Protein AF-A0A662LWL9-F1 (afdb_monomer_lite)

Radius of gyration: 13.2 Å; chains: 1; bounding box: 32×22×42 Å

Structure (mmCIF, N/CA/C/O backbone):
data_AF-A0A662LWL9-F1
#
_entry.id   AF-A0A662LWL9-F1
#
loop_
_atom_site.group_PDB
_atom_site.id
_atom_site.type_symbol
_atom_site.label_atom_id
_atom_site.label_alt_id
_atom_site.label_comp_id
_atom_site.label_asym_id
_atom_site.label_entity_id
_atom_site.label_seq_id
_atom_site.pdbx_PDB_ins_code
_atom_site.Cartn_x
_atom_site.Cartn_y
_atom_site.Cartn_z
_atom_site.occupancy
_atom_site.B_iso_or_equiv
_atom_site.auth_seq_id
_atom_site.auth_comp_id
_atom_site.auth_asym_id
_atom_site.auth_atom_id
_atom_site.pdbx_PDB_model_num
ATOM 1 N N . MET A 1 1 ? 5.178 -11.852 2.230 1.00 74.69 1 MET A N 1
ATOM 2 C CA . MET A 1 1 ? 5.142 -11.112 0.953 1.00 74.69 1 MET A CA 1
ATOM 3 C C . MET A 1 1 ? 5.218 -12.128 -0.168 1.00 74.69 1 MET A C 1
ATOM 5 O O . MET A 1 1 ? 6.038 -13.034 -0.078 1.00 74.69 1 MET A O 1
ATOM 9 N N . PHE A 1 2 ? 4.357 -12.007 -1.170 1.00 80.88 2 PHE A N 1
ATOM 10 C CA . PHE A 1 2 ? 4.299 -12.889 -2.331 1.00 80.88 2 PHE A CA 1
ATOM 11 C C . PHE A 1 2 ? 4.714 -12.103 -3.573 1.00 80.88 2 PHE A C 1
ATOM 13 O O . PHE A 1 2 ? 4.320 -10.949 -3.725 1.00 80.88 2 PHE A O 1
ATOM 20 N N . LYS A 1 3 ? 5.516 -12.714 -4.445 1.00 79.25 3 LYS A N 1
ATOM 21 C CA . LYS A 1 3 ? 5.867 -12.140 -5.748 1.00 79.25 3 LYS A CA 1
ATOM 22 C C . LYS A 1 3 ? 4.917 -12.700 -6.798 1.00 79.25 3 LYS A C 1
ATOM 24 O O . LYS A 1 3 ? 4.641 -13.897 -6.772 1.00 79.25 3 LYS A O 1
ATOM 29 N N . TYR A 1 4 ? 4.450 -11.863 -7.714 1.00 75.69 4 TYR A N 1
ATOM 30 C CA . TYR A 1 4 ? 3.741 -12.313 -8.906 1.00 75.69 4 TYR A CA 1
ATOM 31 C C . TYR A 1 4 ? 4.438 -11.784 -10.156 1.00 75.69 4 TYR A C 1
ATOM 33 O O . TYR A 1 4 ? 5.071 -10.726 -10.136 1.00 75.69 4 TYR A O 1
ATOM 41 N N . GLN A 1 5 ? 4.326 -12.543 -11.239 1.00 73.00 5 GLN A N 1
ATOM 42 C CA . GLN A 1 5 ? 4.920 -12.210 -12.522 1.00 73.00 5 GLN A CA 1
ATOM 43 C C . GLN A 1 5 ? 3.917 -12.544 -13.627 1.00 73.00 5 GLN A C 1
ATOM 45 O O . GLN A 1 5 ? 3.406 -13.660 -13.686 1.00 73.00 5 GLN 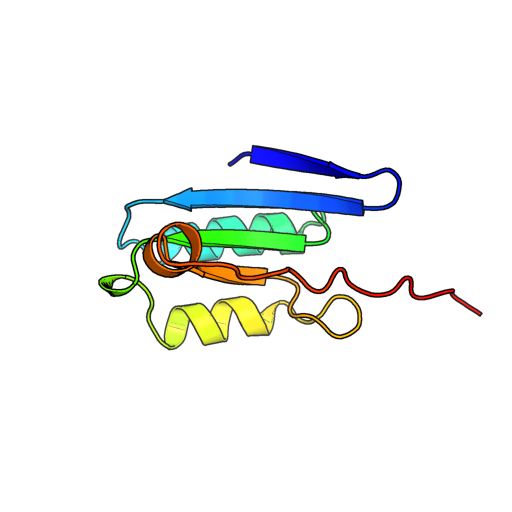A O 1
ATOM 50 N N . ASP A 1 6 ? 3.631 -11.567 -14.481 1.00 71.19 6 ASP A N 1
ATOM 51 C CA . ASP A 1 6 ? 2.996 -11.768 -15.787 1.00 71.19 6 ASP A CA 1
ATOM 52 C C . ASP A 1 6 ? 4.086 -11.603 -16.863 1.00 71.19 6 ASP A C 1
ATOM 54 O O . ASP A 1 6 ? 5.183 -11.125 -16.567 1.00 71.19 6 ASP A O 1
ATOM 58 N N . LYS A 1 7 ? 3.819 -11.975 -18.119 1.00 64.56 7 LYS A N 1
ATOM 59 C CA . LYS A 1 7 ? 4.805 -11.967 -19.219 1.00 64.56 7 LYS A CA 1
ATOM 60 C C . LYS A 1 7 ? 5.527 -10.626 -19.421 1.00 64.56 7 LYS A C 1
ATOM 62 O O . LYS A 1 7 ? 6.570 -10.612 -20.063 1.00 64.56 7 LYS A O 1
ATOM 67 N N . MET A 1 8 ? 4.976 -9.529 -18.897 1.00 67.81 8 MET A N 1
ATOM 68 C CA . MET A 1 8 ? 5.494 -8.172 -19.080 1.00 67.81 8 MET A CA 1
ATOM 69 C C . MET A 1 8 ? 5.826 -7.432 -17.785 1.00 67.81 8 MET A C 1
ATOM 71 O O . MET A 1 8 ? 6.503 -6.417 -17.871 1.00 67.81 8 MET A O 1
ATOM 75 N N . ARG A 1 9 ? 5.356 -7.885 -16.609 1.00 71.38 9 ARG A N 1
ATOM 76 C CA . ARG A 1 9 ? 5.537 -7.135 -15.354 1.00 71.38 9 ARG A CA 1
ATOM 77 C C . ARG A 1 9 ? 5.722 -8.014 -14.133 1.00 71.38 9 ARG A C 1
ATOM 79 O O . ARG A 1 9 ? 5.142 -9.100 -14.046 1.00 71.38 9 ARG A O 1
ATOM 86 N N . ASN A 1 10 ? 6.471 -7.506 -13.161 1.00 84.06 10 ASN A N 1
ATOM 87 C CA . ASN A 1 10 ? 6.590 -8.104 -11.836 1.00 84.06 10 ASN A CA 1
ATOM 88 C C . ASN A 1 10 ? 5.891 -7.238 -10.774 1.00 84.06 10 ASN A C 1
ATOM 90 O O . ASN A 1 10 ? 5.775 -6.017 -10.887 1.00 84.06 10 ASN A O 1
ATOM 94 N N . GLY A 1 11 ? 5.406 -7.869 -9.713 1.00 87.31 11 GLY A N 1
ATOM 95 C CA . GLY A 1 11 ? 4.843 -7.127 -8.599 1.00 87.31 11 GLY A CA 1
ATOM 96 C C . GLY A 1 11 ? 4.879 -7.885 -7.288 1.00 87.31 11 GLY A C 1
ATOM 97 O O . GLY A 1 11 ? 5.121 -9.095 -7.234 1.00 87.31 11 GLY A O 1
ATOM 98 N N . LEU A 1 12 ? 4.670 -7.139 -6.210 1.00 90.75 12 LEU A N 1
ATOM 99 C CA . LEU A 1 12 ? 4.689 -7.647 -4.846 1.00 90.75 12 LEU A CA 1
ATOM 100 C C . LEU A 1 12 ? 3.310 -7.489 -4.229 1.00 90.75 12 LEU A C 1
ATOM 102 O O . LEU A 1 12 ? 2.698 -6.428 -4.303 1.00 90.75 12 LEU A O 1
ATOM 106 N N . VAL A 1 13 ? 2.850 -8.542 -3.568 1.00 90.88 13 VAL A N 1
ATOM 107 C CA . VAL A 1 13 ? 1.638 -8.520 -2.757 1.00 90.88 13 VAL A CA 1
ATOM 108 C C . VAL A 1 13 ? 2.016 -8.776 -1.309 1.00 90.88 13 VAL A C 1
ATOM 110 O O . VAL A 1 13 ? 2.714 -9.743 -0.979 1.00 90.88 13 VAL A O 1
ATOM 113 N N . GLN A 1 14 ? 1.537 -7.925 -0.413 1.00 90.88 14 GLN A N 1
ATOM 114 C CA . GLN A 1 14 ? 1.671 -8.122 1.020 1.00 90.88 14 GLN A CA 1
ATOM 115 C C . GLN A 1 14 ? 0.305 -8.044 1.681 1.00 90.88 14 GLN A C 1
ATOM 117 O O . GLN A 1 14 ? -0.322 -6.995 1.688 1.00 90.88 14 GLN A O 1
ATOM 122 N N . VAL A 1 15 ? -0.123 -9.156 2.274 1.00 90.06 15 VAL A N 1
ATOM 123 C CA . VAL A 1 15 ? -1.298 -9.206 3.147 1.00 90.06 15 VAL A CA 1
ATOM 124 C C . VAL A 1 15 ? -0.821 -9.062 4.585 1.00 90.06 15 VAL A C 1
ATOM 126 O O . VAL A 1 15 ? 0.129 -9.736 4.992 1.00 90.06 15 VAL A O 1
ATOM 129 N N . THR A 1 16 ? -1.456 -8.185 5.353 1.00 86.19 16 THR A N 1
ATOM 130 C CA . THR A 1 16 ? -1.153 -8.004 6.769 1.00 86.19 16 THR A CA 1
ATOM 131 C C . THR A 1 16 ? -2.420 -7.877 7.603 1.00 86.19 16 THR A C 1
ATOM 133 O O . THR A 1 16 ? -3.446 -7.383 7.148 1.00 86.19 16 THR A O 1
ATOM 136 N N . THR A 1 17 ? -2.322 -8.300 8.858 1.00 79.25 17 THR A N 1
ATOM 137 C CA . THR A 1 17 ? -3.309 -8.026 9.909 1.00 79.25 17 THR A CA 1
ATOM 138 C C . THR A 1 17 ? -2.879 -6.849 10.797 1.00 79.25 17 THR A C 1
ATOM 140 O O . THR A 1 17 ? -3.615 -6.435 11.691 1.00 79.25 17 THR A O 1
ATOM 143 N N . GLY A 1 18 ? -1.657 -6.339 10.593 1.00 64.00 18 GLY A N 1
ATOM 144 C CA . GLY A 1 18 ? -0.941 -5.505 11.549 1.00 64.00 18 GLY A CA 1
ATOM 145 C C . GLY A 1 18 ? -1.195 -4.007 11.405 1.00 64.00 18 GLY A C 1
ATOM 146 O O . GLY A 1 18 ? -1.221 -3.456 10.308 1.00 64.00 18 GLY A O 1
ATOM 147 N N . VAL A 1 19 ? -1.296 -3.353 12.563 1.00 55.47 19 VAL A N 1
ATOM 148 C CA . VAL A 1 19 ? -1.443 -1.898 12.770 1.00 55.47 19 VAL A CA 1
ATOM 149 C C . VAL A 1 19 ? -0.123 -1.135 12.562 1.00 55.47 19 VAL A C 1
ATOM 151 O O . VAL A 1 19 ? -0.091 0.093 12.644 1.00 55.47 19 VAL A O 1
ATOM 154 N N . ASP A 1 20 ? 0.987 -1.850 12.356 1.00 66.88 20 ASP A N 1
ATOM 155 C CA . ASP A 1 20 ? 2.315 -1.248 12.357 1.00 66.88 20 ASP A CA 1
ATOM 156 C C . ASP A 1 20 ? 2.621 -0.554 11.022 1.00 66.88 20 ASP A C 1
ATOM 158 O O . ASP A 1 20 ? 2.789 -1.185 9.974 1.00 66.88 20 ASP A O 1
ATOM 162 N N . LYS A 1 21 ? 2.744 0.775 11.080 1.00 63.41 21 LYS A N 1
ATOM 163 C CA . LYS A 1 21 ? 3.148 1.627 9.953 1.00 63.41 21 LYS A CA 1
ATOM 164 C C . LYS A 1 21 ? 4.518 1.233 9.391 1.00 63.41 21 LYS A C 1
ATOM 166 O O . LYS A 1 21 ? 4.776 1.464 8.208 1.00 63.41 21 LYS A O 1
ATOM 171 N N . ASN A 1 22 ? 5.373 0.598 10.195 1.00 80.00 22 ASN A N 1
ATOM 172 C CA . ASN A 1 22 ? 6.683 0.124 9.756 1.00 80.00 22 ASN A CA 1
ATOM 173 C C . ASN A 1 22 ? 6.580 -0.954 8.669 1.00 80.00 22 ASN A C 1
ATOM 175 O O . ASN A 1 22 ? 7.457 -1.036 7.809 1.00 80.00 22 ASN A O 1
ATOM 179 N N . HIS A 1 23 ? 5.496 -1.738 8.646 1.00 85.69 23 HIS A N 1
ATOM 180 C CA . HIS A 1 23 ? 5.295 -2.771 7.630 1.00 85.69 23 HIS A CA 1
ATOM 181 C C . HIS A 1 23 ? 5.030 -2.181 6.247 1.00 85.69 23 HIS A C 1
ATOM 183 O O . HIS A 1 23 ? 5.581 -2.677 5.264 1.00 85.69 23 HIS A O 1
ATOM 189 N N . LEU A 1 24 ? 4.235 -1.108 6.168 1.00 89.00 24 LEU A N 1
ATOM 190 C CA . LEU A 1 24 ? 4.012 -0.409 4.906 1.00 89.00 24 LEU A CA 1
ATOM 191 C C . LEU A 1 24 ? 5.312 0.226 4.417 1.00 89.00 24 LEU A C 1
ATOM 193 O O . LEU A 1 24 ? 5.665 0.050 3.262 1.00 89.00 24 LEU A O 1
ATOM 197 N N . LYS A 1 25 ? 6.066 0.900 5.290 1.00 89.62 25 LYS A N 1
ATOM 198 C CA . LYS A 1 25 ? 7.331 1.535 4.897 1.00 89.62 25 LYS A CA 1
ATOM 199 C C . LYS A 1 25 ? 8.356 0.521 4.377 1.00 89.62 25 LYS A C 1
ATOM 201 O O . LYS A 1 25 ? 9.003 0.767 3.362 1.00 89.62 25 LYS A O 1
ATOM 206 N N . ALA A 1 26 ? 8.482 -0.628 5.043 1.00 90.06 26 ALA A N 1
ATOM 207 C CA . ALA A 1 26 ? 9.335 -1.718 4.577 1.00 90.06 26 ALA A CA 1
ATOM 208 C C . ALA A 1 26 ? 8.877 -2.237 3.205 1.00 90.06 26 ALA A C 1
ATOM 210 O O . ALA A 1 26 ? 9.693 -2.380 2.299 1.00 90.06 26 ALA A O 1
ATOM 211 N N . PHE A 1 27 ? 7.569 -2.437 3.026 1.00 92.06 27 PHE A N 1
ATOM 212 C CA . PHE A 1 27 ? 6.988 -2.835 1.746 1.00 92.06 27 PHE A CA 1
ATOM 213 C C . PHE A 1 27 ? 7.263 -1.813 0.633 1.00 92.06 27 PHE A C 1
ATOM 215 O O . PHE A 1 27 ? 7.746 -2.180 -0.439 1.00 92.06 27 PHE A O 1
ATOM 222 N N . CYS A 1 28 ? 7.020 -0.526 0.893 1.00 91.38 28 CYS A N 1
ATOM 223 C CA . CYS A 1 28 ? 7.278 0.541 -0.066 1.00 91.38 28 CYS A CA 1
ATOM 224 C C . CYS A 1 28 ? 8.763 0.628 -0.432 1.00 91.38 28 CYS A C 1
ATOM 226 O O . CYS A 1 28 ? 9.098 0.830 -1.597 1.00 91.38 28 CYS A O 1
ATOM 228 N N . SER A 1 29 ? 9.660 0.412 0.534 1.00 91.50 29 SER A N 1
ATOM 229 C CA . SER A 1 29 ? 11.102 0.369 0.285 1.00 91.50 29 SER A CA 1
ATOM 230 C C . SER A 1 29 ? 11.487 -0.745 -0.692 1.00 91.50 29 SER A C 1
ATOM 232 O O . SER A 1 29 ? 12.296 -0.508 -1.584 1.00 91.50 29 SER A O 1
ATOM 234 N N . GLU A 1 30 ? 10.888 -1.934 -0.589 1.00 91.25 30 GLU A N 1
ATOM 235 C CA . GLU A 1 30 ? 11.164 -3.041 -1.517 1.00 91.25 30 GLU A CA 1
ATOM 236 C C . GLU A 1 30 ? 10.709 -2.739 -2.954 1.00 91.25 30 GLU A C 1
ATOM 238 O O . GLU A 1 30 ? 11.434 -3.051 -3.904 1.00 91.25 30 GLU A O 1
ATOM 243 N N . ILE A 1 31 ? 9.560 -2.074 -3.119 1.00 90.56 31 ILE A N 1
ATOM 244 C CA . ILE A 1 31 ? 9.098 -1.565 -4.423 1.00 90.56 31 ILE A CA 1
ATOM 245 C C . ILE A 1 31 ? 10.033 -0.463 -4.939 1.00 90.56 31 ILE A C 1
ATOM 247 O O . ILE A 1 31 ? 10.441 -0.491 -6.098 1.00 90.56 31 ILE A O 1
ATOM 251 N N . GLY A 1 32 ? 10.451 0.468 -4.076 1.00 86.81 32 GLY A N 1
ATOM 252 C CA . GLY A 1 32 ? 11.396 1.534 -4.423 1.00 86.81 32 GLY A CA 1
ATOM 253 C C . GLY A 1 32 ? 12.770 1.021 -4.872 1.00 86.81 32 GLY A C 1
ATOM 254 O O . GLY A 1 32 ? 13.417 1.654 -5.701 1.00 86.81 32 GLY A O 1
ATOM 255 N N . LYS A 1 33 ? 13.195 -0.150 -4.384 1.00 87.94 33 LYS A N 1
ATOM 256 C CA . LYS A 1 33 ? 14.422 -0.843 -4.819 1.00 87.94 33 LYS A CA 1
ATOM 257 C C . LYS A 1 33 ? 14.279 -1.582 -6.157 1.00 87.94 33 LYS A C 1
ATOM 259 O O . LYS A 1 33 ? 15.255 -2.157 -6.627 1.00 87.94 33 LYS A O 1
ATOM 264 N N . GLY A 1 34 ? 13.087 -1.604 -6.758 1.00 82.50 34 GLY A N 1
ATOM 265 C CA . GLY A 1 34 ? 12.828 -2.298 -8.023 1.00 82.50 34 GLY A CA 1
ATOM 266 C C . GLY A 1 34 ? 12.600 -3.806 -7.882 1.00 82.50 34 GLY A C 1
ATOM 267 O O . GLY A 1 34 ? 12.649 -4.529 -8.874 1.00 82.50 34 GLY A O 1
ATOM 268 N N . THR A 1 35 ? 12.323 -4.303 -6.670 1.00 81.69 35 THR A N 1
ATOM 269 C CA . THR A 1 35 ? 11.999 -5.729 -6.446 1.00 81.69 35 THR A CA 1
ATOM 270 C C . THR A 1 35 ? 10.638 -6.110 -7.045 1.00 81.69 35 THR A C 1
ATOM 272 O O . THR A 1 35 ? 10.367 -7.291 -7.277 1.00 81.69 35 THR A O 1
ATOM 275 N N . GLY A 1 36 ? 9.795 -5.108 -7.303 1.00 81.56 36 GLY A N 1
ATOM 276 C CA . GLY A 1 36 ? 8.571 -5.193 -8.087 1.00 81.56 36 GLY A CA 1
ATOM 277 C C . GLY A 1 36 ? 8.246 -3.835 -8.711 1.00 81.56 36 GLY A C 1
ATOM 278 O O . GLY A 1 36 ? 8.546 -2.800 -8.117 1.00 81.56 36 GLY A O 1
ATOM 279 N N . GLU A 1 37 ? 7.625 -3.826 -9.886 1.00 86.88 37 GLU A N 1
ATOM 280 C CA . GLU A 1 37 ? 7.168 -2.607 -10.562 1.00 86.88 37 GLU A CA 1
ATOM 281 C C . GLU A 1 37 ? 5.865 -2.074 -9.955 1.00 86.88 37 GLU A C 1
ATOM 283 O O . GLU A 1 37 ? 5.642 -0.862 -9.938 1.00 86.88 37 GLU A O 1
ATOM 288 N N . LEU A 1 38 ? 5.026 -2.979 -9.438 1.00 89.44 38 LEU A N 1
ATOM 289 C CA . LEU A 1 38 ? 3.762 -2.681 -8.765 1.00 89.44 38 LEU A CA 1
ATOM 290 C C . LEU A 1 38 ? 3.693 -3.363 -7.392 1.00 89.44 38 LEU A C 1
ATOM 292 O O . LEU A 1 38 ? 4.039 -4.537 -7.243 1.00 89.44 38 LEU A O 1
ATOM 296 N N . GLY A 1 39 ? 3.206 -2.639 -6.391 1.00 92.44 39 GLY A N 1
ATOM 297 C CA . GLY A 1 39 ? 2.960 -3.132 -5.044 1.00 92.44 39 GLY A CA 1
ATOM 298 C C . GLY A 1 39 ? 1.477 -3.109 -4.690 1.00 92.44 39 GLY A C 1
ATOM 299 O O . GLY A 1 39 ? 0.816 -2.089 -4.847 1.00 92.44 39 GLY A O 1
ATOM 300 N N . VAL A 1 40 ? 0.962 -4.208 -4.147 1.00 92.38 40 VAL A N 1
ATOM 301 C CA . VAL A 1 40 ? -0.381 -4.290 -3.564 1.00 92.38 40 VAL A CA 1
ATOM 302 C C . VAL A 1 40 ? -0.266 -4.640 -2.082 1.00 92.38 40 VAL A C 1
ATOM 304 O O . VAL A 1 40 ? 0.185 -5.726 -1.713 1.00 92.38 40 VAL A O 1
ATOM 307 N N . TYR A 1 41 ? -0.678 -3.715 -1.225 1.00 93.12 41 TYR A N 1
ATOM 308 C CA . TYR A 1 41 ? -0.676 -3.859 0.224 1.00 93.12 41 TYR A CA 1
ATOM 309 C C . TYR A 1 41 ? -2.108 -4.043 0.727 1.00 93.12 41 TYR A C 1
ATOM 311 O O . TYR A 1 41 ? -2.933 -3.144 0.602 1.00 93.12 41 TYR A O 1
ATOM 319 N N . ILE A 1 42 ? -2.411 -5.206 1.295 1.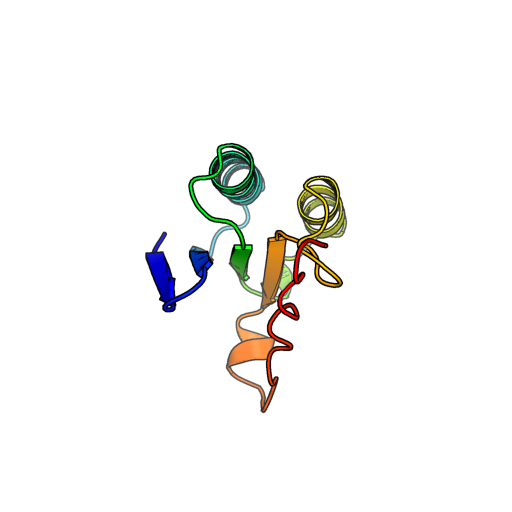00 91.50 42 ILE A N 1
ATOM 320 C CA . ILE A 1 42 ? -3.754 -5.597 1.731 1.00 91.50 42 ILE A CA 1
ATOM 321 C C . ILE A 1 42 ? -3.802 -5.596 3.262 1.00 91.50 42 ILE A C 1
ATOM 323 O O . ILE A 1 42 ? -2.985 -6.258 3.904 1.00 91.50 42 ILE A O 1
ATOM 327 N N . THR A 1 43 ? -4.758 -4.876 3.848 1.00 91.31 43 THR A N 1
ATOM 328 C CA . THR A 1 43 ? -4.986 -4.816 5.307 1.00 91.31 43 THR A CA 1
ATOM 329 C C . THR A 1 43 ? -6.479 -4.701 5.636 1.00 91.31 43 THR A C 1
ATOM 331 O O . THR A 1 43 ? -7.299 -4.696 4.732 1.00 91.31 43 THR A O 1
ATOM 334 N N . PHE A 1 44 ? -6.881 -4.635 6.902 1.00 90.38 44 PHE A N 1
ATOM 335 C CA . PHE A 1 44 ? -8.282 -4.365 7.257 1.00 90.38 44 PHE A CA 1
ATOM 336 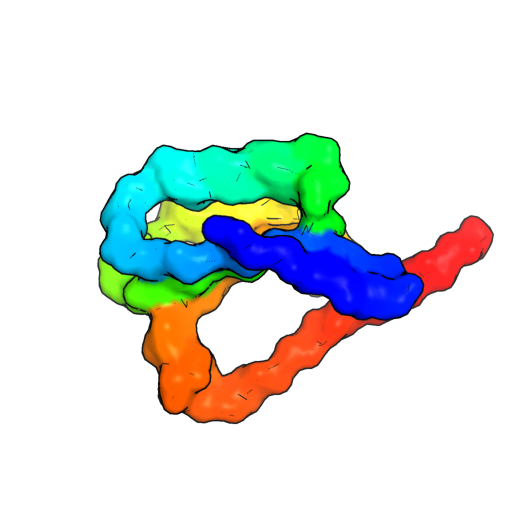C C . PHE A 1 44 ? -8.607 -2.873 7.143 1.00 90.38 44 PHE A C 1
ATOM 338 O O . PHE A 1 44 ? -7.742 -2.020 7.368 1.00 90.38 44 PHE A O 1
ATOM 345 N N . LYS A 1 45 ? -9.855 -2.537 6.799 1.00 89.12 45 LYS A N 1
ATOM 346 C CA . LYS A 1 45 ? -10.287 -1.151 6.553 1.00 89.12 45 LYS A CA 1
ATOM 347 C C . LYS A 1 45 ? -10.034 -0.229 7.741 1.00 89.12 45 LYS A C 1
ATOM 349 O O . LYS A 1 45 ? -9.618 0.910 7.552 1.00 89.12 45 LYS A O 1
ATOM 354 N N . ASP A 1 46 ? -10.227 -0.730 8.957 1.00 89.75 46 ASP A N 1
ATOM 355 C CA . ASP A 1 46 ? -9.995 0.006 10.205 1.00 89.75 46 ASP A CA 1
ATOM 356 C C . ASP A 1 46 ? -8.507 0.301 10.482 1.00 89.75 46 ASP A C 1
ATOM 358 O O . ASP A 1 46 ? -8.185 1.097 11.364 1.00 89.75 46 ASP A O 1
ATOM 362 N N . LYS A 1 47 ? -7.587 -0.321 9.733 1.00 88.69 47 LYS A N 1
ATOM 363 C CA . LYS A 1 47 ? -6.137 -0.096 9.836 1.00 88.69 47 LYS A CA 1
ATOM 364 C C . LYS A 1 47 ? -5.613 0.908 8.819 1.00 88.69 47 LYS A C 1
ATOM 366 O O . LYS A 1 47 ? -4.474 1.355 8.953 1.00 88.69 47 LYS A O 1
ATOM 371 N N . VAL A 1 48 ? -6.402 1.279 7.810 1.00 89.69 48 VAL A N 1
ATOM 372 C CA . VAL A 1 48 ? -5.971 2.243 6.794 1.00 89.69 48 VAL A CA 1
ATOM 373 C C . VAL A 1 48 ? -6.024 3.654 7.368 1.00 89.69 48 VAL A C 1
ATOM 375 O O . VAL A 1 48 ? -7.076 4.159 7.749 1.00 89.69 48 VAL A O 1
ATOM 378 N N . THR A 1 49 ? -4.873 4.323 7.392 1.00 90.31 49 THR A N 1
ATOM 379 C CA . THR A 1 49 ? -4.764 5.725 7.818 1.00 90.31 49 THR A CA 1
ATOM 380 C C . THR A 1 49 ? -4.440 6.635 6.636 1.00 90.31 49 THR A C 1
ATOM 382 O O . THR A 1 49 ? -3.826 6.208 5.658 1.00 90.31 49 THR A O 1
ATOM 385 N N . SER A 1 50 ? -4.781 7.922 6.733 1.00 90.56 50 SER A N 1
ATOM 386 C CA . SER A 1 50 ? -4.421 8.922 5.714 1.00 90.56 50 SER A CA 1
ATOM 387 C C . SER A 1 50 ? -2.910 8.994 5.467 1.00 90.56 50 SER A C 1
ATOM 389 O O . SER A 1 50 ? -2.483 9.115 4.321 1.00 90.56 50 SER A O 1
ATOM 391 N N . GLY A 1 51 ? -2.099 8.842 6.519 1.00 91.06 51 GLY A N 1
ATOM 392 C CA . GLY A 1 51 ? -0.639 8.802 6.414 1.00 91.06 51 GLY A CA 1
ATOM 393 C C . GLY A 1 51 ? -0.124 7.609 5.606 1.00 91.06 51 GLY A C 1
ATOM 394 O O . GLY A 1 51 ? 0.827 7.759 4.852 1.00 91.06 51 GLY A O 1
ATOM 395 N N . MET A 1 52 ? -0.782 6.449 5.689 1.00 90.69 52 MET A N 1
ATOM 396 C CA . MET A 1 52 ? -0.437 5.292 4.853 1.00 90.69 52 MET A CA 1
ATOM 397 C C . MET A 1 52 ? -0.730 5.554 3.374 1.00 90.69 52 MET A C 1
ATOM 399 O O . MET A 1 52 ? 0.080 5.219 2.517 1.00 90.69 52 MET A O 1
ATOM 403 N N . ILE A 1 53 ? -1.866 6.190 3.073 1.00 91.62 53 ILE A N 1
ATOM 404 C CA . ILE A 1 53 ? -2.236 6.547 1.697 1.00 91.62 53 ILE A CA 1
ATOM 405 C C . ILE A 1 53 ? -1.241 7.567 1.124 1.00 91.62 53 ILE A C 1
ATOM 407 O O . ILE A 1 53 ? -0.815 7.432 -0.020 1.00 91.62 53 ILE A O 1
ATOM 411 N N . GLN A 1 54 ? -0.853 8.574 1.912 1.00 92.31 54 GLN A N 1
ATOM 412 C CA . GLN A 1 54 ? 0.146 9.566 1.501 1.00 92.31 54 GLN A CA 1
ATOM 413 C C . GLN A 1 54 ? 1.524 8.935 1.282 1.00 92.31 54 GLN A C 1
ATOM 415 O O . GLN A 1 54 ? 2.147 9.199 0.256 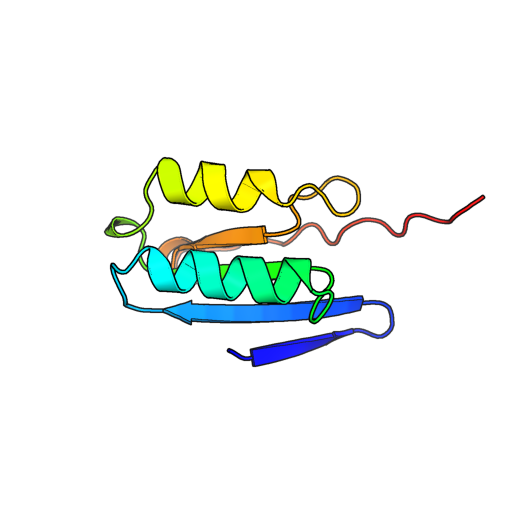1.00 92.31 54 GLN A O 1
ATOM 420 N N . GLU A 1 55 ? 1.966 8.066 2.198 1.00 91.00 55 GLU A N 1
ATOM 421 C CA . GLU A 1 55 ? 3.213 7.310 2.056 1.00 91.00 55 GLU A CA 1
ATOM 422 C C . GLU A 1 55 ? 3.195 6.507 0.755 1.00 91.00 55 GLU A C 1
ATOM 424 O O . GLU A 1 55 ? 4.094 6.676 -0.054 1.00 91.00 55 GLU A O 1
ATOM 429 N N . ALA A 1 56 ? 2.158 5.707 0.492 1.00 91.50 56 ALA A N 1
ATOM 430 C CA . ALA A 1 56 ? 2.056 4.916 -0.736 1.00 91.50 56 ALA A CA 1
ATOM 431 C C . ALA A 1 56 ? 2.137 5.780 -2.011 1.00 91.50 56 ALA A C 1
ATOM 433 O O . ALA A 1 56 ? 2.890 5.458 -2.931 1.00 91.50 56 ALA A O 1
ATOM 434 N N . LYS A 1 57 ? 1.431 6.919 -2.038 1.00 92.62 57 LYS A N 1
ATOM 435 C CA . LYS A 1 57 ? 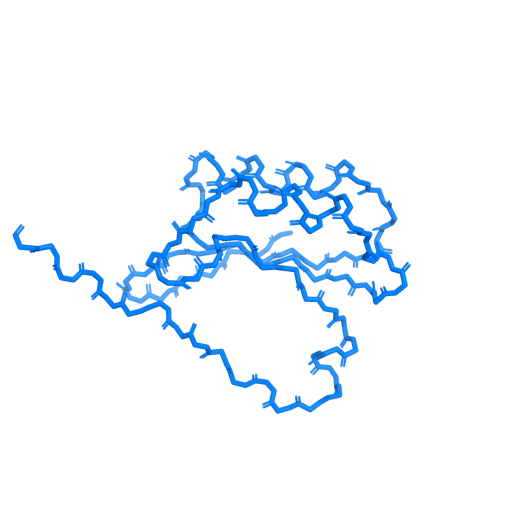1.445 7.861 -3.172 1.00 92.62 57 LYS A CA 1
ATOM 436 C C . LYS A 1 57 ? 2.801 8.525 -3.403 1.00 92.62 57 LYS A C 1
ATOM 438 O O . LYS A 1 57 ? 3.125 8.866 -4.537 1.00 92.62 57 LYS A O 1
ATOM 443 N N . SER A 1 58 ? 3.609 8.691 -2.356 1.00 93.56 58 SER A N 1
ATOM 444 C CA . SER A 1 58 ? 4.936 9.311 -2.466 1.00 93.56 58 SER A CA 1
ATOM 445 C C . SER A 1 58 ? 5.930 8.503 -3.313 1.00 93.56 58 SER A C 1
ATOM 447 O O . SER A 1 58 ? 6.904 9.066 -3.807 1.00 93.56 58 SER A O 1
ATOM 449 N N . TYR A 1 59 ? 5.664 7.213 -3.553 1.00 91.00 59 TYR A N 1
ATOM 450 C CA . TYR A 1 59 ? 6.511 6.343 -4.383 1.00 91.00 59 TYR A CA 1
ATOM 451 C C . TYR A 1 59 ? 6.195 6.452 -5.884 1.00 91.00 59 TYR A C 1
ATOM 453 O O . TYR A 1 59 ? 6.831 5.785 -6.703 1.00 91.00 59 TYR A O 1
ATOM 461 N N . GLY A 1 60 ? 5.255 7.323 -6.258 1.00 91.12 60 GLY A N 1
ATOM 462 C CA . GLY A 1 60 ? 4.958 7.674 -7.640 1.00 91.12 60 GLY A CA 1
ATOM 463 C C . GLY A 1 60 ? 4.014 6.704 -8.347 1.00 91.12 60 GLY A C 1
ATOM 464 O O . GLY A 1 60 ? 3.310 5.901 -7.732 1.00 91.12 60 GLY A O 1
ATOM 465 N N . GLN A 1 61 ? 3.993 6.812 -9.672 1.00 90.38 61 GLN A N 1
ATOM 466 C CA . GLN A 1 61 ? 3.041 6.125 -10.541 1.00 90.38 61 GLN A CA 1
ATOM 467 C C . GLN A 1 61 ? 3.754 5.222 -11.551 1.00 90.38 61 GLN A C 1
ATOM 469 O O . GLN A 1 61 ? 4.932 5.410 -11.867 1.00 90.38 61 GLN A O 1
ATOM 474 N N . LEU A 1 62 ? 3.038 4.207 -12.023 1.00 86.06 62 LEU A N 1
ATOM 475 C CA . LEU A 1 62 ? 3.435 3.313 -13.101 1.00 86.06 62 LEU A CA 1
ATOM 476 C C . LEU A 1 62 ? 2.399 3.451 -14.220 1.00 86.06 62 LEU A C 1
ATOM 478 O O . LEU A 1 62 ? 1.357 2.803 -14.188 1.00 86.06 62 LEU A O 1
ATOM 482 N N . GLY A 1 63 ? 2.675 4.313 -15.198 1.00 85.88 63 GLY A N 1
ATOM 483 C CA . GLY A 1 63 ? 1.649 4.752 -16.145 1.00 85.88 63 GLY A CA 1
ATOM 484 C C . GLY A 1 63 ? 0.638 5.660 -15.446 1.00 85.88 63 GLY A C 1
ATOM 485 O O . GLY A 1 63 ? 1.028 6.648 -14.833 1.00 85.88 63 GLY A O 1
ATOM 486 N N . ASP A 1 64 ? -0.643 5.311 -15.520 1.00 85.56 64 ASP A N 1
ATOM 487 C CA . ASP A 1 64 ? -1.771 6.058 -14.952 1.00 85.56 64 ASP A CA 1
ATOM 488 C C . ASP A 1 64 ? -2.223 5.562 -13.564 1.00 85.56 64 ASP A C 1
ATOM 490 O O . ASP A 1 64 ? -3.220 6.046 -13.026 1.00 85.56 64 ASP A O 1
ATOM 494 N N . VAL A 1 65 ? -1.504 4.604 -12.970 1.00 85.56 65 VAL A N 1
ATOM 495 C CA . VAL A 1 65 ? -1.840 4.019 -11.663 1.00 85.56 65 VAL A CA 1
ATOM 496 C C . VAL A 1 65 ? -0.741 4.255 -10.634 1.00 85.56 65 VAL A C 1
ATOM 498 O O . VAL A 1 65 ? 0.446 4.237 -10.956 1.00 85.56 65 VAL A O 1
ATOM 501 N N . ASP A 1 66 ? -1.129 4.429 -9.370 1.00 91.19 66 ASP A N 1
ATOM 502 C CA . ASP A 1 66 ? -0.178 4.503 -8.259 1.00 91.19 66 ASP A CA 1
ATOM 503 C C . ASP A 1 66 ? 0.638 3.201 -8.184 1.00 91.19 66 ASP A C 1
ATOM 505 O O . ASP A 1 66 ? 0.077 2.101 -8.244 1.00 91.19 66 ASP A O 1
ATOM 509 N N . LYS A 1 67 ? 1.968 3.320 -8.039 1.00 92.44 67 LYS A N 1
ATOM 510 C CA . LYS A 1 67 ? 2.876 2.162 -7.936 1.00 92.44 67 LYS A CA 1
ATOM 511 C C . LYS A 1 67 ? 2.540 1.268 -6.754 1.00 92.44 67 LYS A C 1
ATOM 513 O O . LYS A 1 67 ? 2.815 0.074 -6.798 1.00 92.44 67 LYS A O 1
ATOM 518 N N . ILE A 1 68 ? 1.993 1.848 -5.692 1.00 93.62 68 ILE A N 1
ATOM 519 C CA . ILE A 1 68 ? 1.622 1.144 -4.474 1.00 93.62 68 ILE A CA 1
ATOM 520 C C . ILE A 1 68 ? 0.137 1.360 -4.235 1.00 93.62 68 ILE A C 1
ATOM 522 O O . ILE A 1 68 ? -0.311 2.480 -4.000 1.00 93.62 68 ILE A O 1
ATOM 526 N N . GLN A 1 69 ? -0.618 0.270 -4.266 1.00 92.56 69 GLN A N 1
ATOM 527 C CA . GLN A 1 69 ? -2.047 0.262 -4.000 1.00 92.56 69 GLN A CA 1
ATOM 528 C C . GLN A 1 69 ? -2.303 -0.308 -2.612 1.00 92.56 69 GLN A C 1
ATOM 530 O O . GLN A 1 69 ? -1.825 -1.392 -2.283 1.00 92.56 69 GLN A O 1
ATOM 535 N N . ILE A 1 70 ? -3.070 0.419 -1.801 1.00 92.00 70 ILE A N 1
ATOM 536 C CA . ILE A 1 70 ? -3.584 -0.089 -0.530 1.00 92.00 70 ILE A CA 1
ATOM 537 C C . ILE A 1 70 ? -5.000 -0.588 -0.780 1.00 92.00 70 ILE A C 1
ATOM 539 O O . ILE A 1 70 ? -5.840 0.173 -1.255 1.00 92.00 70 ILE A O 1
ATOM 543 N N . LEU A 1 71 ? -5.245 -1.852 -0.454 1.00 90.06 71 LEU A N 1
ATOM 544 C CA . LEU A 1 71 ? -6.554 -2.484 -0.526 1.00 90.06 71 LEU A CA 1
ATOM 545 C C . LEU A 1 71 ? -6.982 -2.928 0.861 1.00 90.06 71 LEU A C 1
ATOM 547 O O . LEU A 1 71 ? -6.144 -3.298 1.694 1.00 90.06 71 LEU A O 1
ATOM 551 N N . THR A 1 72 ? -8.288 -2.938 1.090 1.00 90.50 72 THR A N 1
ATOM 552 C CA . THR A 1 72 ? -8.838 -3.536 2.300 1.00 90.50 72 THR A CA 1
ATOM 553 C C . THR A 1 72 ? -9.342 -4.954 2.053 1.00 90.50 72 THR A C 1
ATOM 555 O O . THR A 1 72 ? -9.772 -5.287 0.950 1.00 90.50 72 THR A O 1
ATOM 558 N N . VAL A 1 73 ? -9.285 -5.819 3.068 1.00 88.12 73 VAL A N 1
ATOM 559 C CA . VAL A 1 73 ? -9.854 -7.177 2.996 1.00 88.12 73 VAL A CA 1
ATOM 560 C C . VAL A 1 73 ? -11.339 -7.110 2.637 1.00 88.12 73 VAL A C 1
ATOM 562 O O . VAL A 1 73 ? -11.812 -7.891 1.821 1.00 88.12 73 VAL A O 1
ATOM 565 N N . GLU A 1 74 ? -12.055 -6.135 3.186 1.00 88.06 74 GLU A N 1
ATOM 566 C CA . GLU A 1 74 ? -13.456 -5.859 2.883 1.00 88.06 74 GLU A CA 1
ATOM 567 C C . GLU A 1 74 ? -13.649 -5.542 1.398 1.00 88.06 74 GLU A C 1
ATOM 569 O O . GLU A 1 74 ? -14.546 -6.097 0.790 1.00 88.06 74 GLU A O 1
ATOM 574 N N . GLU A 1 75 ? -12.776 -4.756 0.761 1.00 84.69 75 GLU A N 1
ATOM 575 C CA . GLU A 1 75 ? -12.858 -4.507 -0.689 1.00 84.69 75 GLU A CA 1
ATOM 576 C C . GLU A 1 75 ? -12.610 -5.756 -1.551 1.00 84.69 75 GLU A C 1
ATOM 578 O O . GLU A 1 75 ? -12.990 -5.776 -2.721 1.00 84.69 75 GLU A O 1
ATOM 583 N N . LEU A 1 76 ? -11.941 -6.776 -1.006 1.00 82.94 76 LEU A N 1
ATOM 584 C CA . LEU A 1 76 ? -11.677 -8.038 -1.703 1.00 82.94 76 LEU A CA 1
ATOM 585 C C . LEU A 1 76 ? -12.798 -9.060 -1.499 1.00 82.94 76 LEU A C 1
ATOM 587 O O . LEU A 1 76 ? -13.070 -9.855 -2.397 1.00 82.94 76 LEU A O 1
ATOM 591 N N . VAL A 1 77 ? -13.416 -9.059 -0.317 1.00 76.94 77 VAL A N 1
ATOM 592 C CA . VAL A 1 77 ? -14.499 -9.978 0.053 1.00 76.94 77 VAL A CA 1
ATOM 593 C C . VAL A 1 77 ? -15.855 -9.443 -0.425 1.00 76.94 77 VAL A C 1
ATOM 595 O O . VAL A 1 77 ? -16.646 -10.204 -0.981 1.00 76.94 77 VAL A O 1
ATOM 598 N N . ASP A 1 78 ? -16.094 -8.136 -0.297 1.00 61.69 78 ASP A N 1
ATOM 599 C CA . ASP A 1 78 ? -17.321 -7.453 -0.718 1.00 61.69 78 ASP A CA 1
ATOM 600 C C . ASP A 1 78 ? -17.222 -6.908 -2.156 1.00 61.69 78 ASP A C 1
ATOM 602 O O . ASP A 1 78 ? -17.358 -5.715 -2.390 1.00 61.69 78 ASP A O 1
ATOM 606 N N . GLN A 1 79 ? -17.189 -7.799 -3.152 1.00 55.97 79 GLN A N 1
ATOM 607 C CA . GLN A 1 79 ? -17.623 -7.532 -4.543 1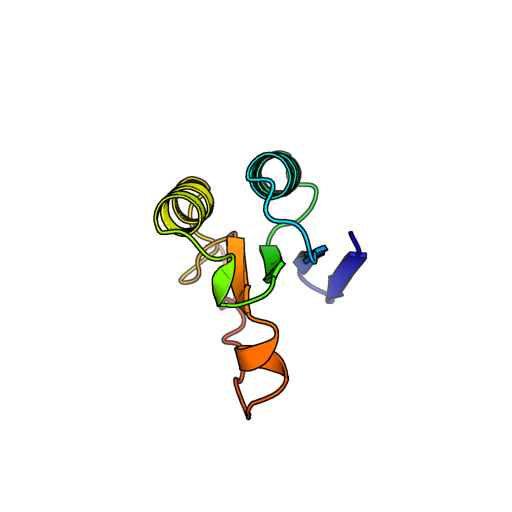.00 55.97 79 GLN A CA 1
ATOM 608 C C . GLN A 1 79 ? -16.587 -6.992 -5.559 1.00 55.97 79 GLN A C 1
ATOM 610 O O . GLN A 1 79 ? -16.061 -5.889 -5.458 1.00 55.97 79 GLN A O 1
ATOM 615 N N . ASN A 1 80 ? -16.471 -7.717 -6.682 1.00 52.94 80 ASN A N 1
ATOM 616 C CA . ASN A 1 80 ? -16.457 -7.199 -8.066 1.00 52.94 80 ASN A CA 1
ATOM 617 C C . ASN A 1 80 ? -15.509 -6.042 -8.467 1.00 52.94 80 ASN A C 1
ATOM 619 O O . ASN A 1 80 ? -15.708 -5.442 -9.526 1.00 52.94 80 ASN A O 1
ATOM 623 N N . LYS A 1 81 ? -14.444 -5.731 -7.722 1.00 52.88 81 LYS A N 1
ATOM 624 C CA . LYS A 1 81 ? -13.420 -4.787 -8.200 1.00 52.88 81 LYS A CA 1
ATOM 625 C C . LYS A 1 81 ? -12.577 -5.422 -9.316 1.00 52.88 81 LYS A C 1
ATOM 627 O O . LYS A 1 81 ? -11.711 -6.257 -9.071 1.00 52.88 81 LYS A O 1
ATOM 632 N N . THR A 1 82 ? -12.798 -4.993 -10.558 1.00 52.62 82 THR A N 1
ATOM 633 C CA . THR A 1 82 ? -11.886 -5.248 -11.685 1.00 52.62 82 THR A CA 1
ATOM 634 C C . THR A 1 82 ? -10.714 -4.271 -11.661 1.00 52.62 82 THR A C 1
ATOM 636 O O . THR A 1 82 ? -10.908 -3.054 -11.653 1.00 52.62 82 THR A O 1
ATOM 639 N N . PHE A 1 83 ? -9.491 -4.799 -11.683 1.00 55.59 83 PHE A N 1
ATOM 640 C CA . PHE A 1 83 ? -8.265 -4.003 -11.723 1.00 55.59 83 PHE A CA 1
ATOM 641 C C . PHE A 1 83 ? -8.030 -3.424 -13.118 1.00 55.59 83 PHE A C 1
ATOM 643 O O . PHE A 1 83 ? -8.033 -4.155 -14.111 1.00 55.59 83 PHE A O 1
ATOM 650 N N . LYS A 1 84 ? -7.749 -2.118 -13.190 1.00 53.88 84 LYS A N 1
ATOM 651 C CA . LYS A 1 84 ? -7.146 -1.528 -14.386 1.00 53.88 84 LYS A CA 1
ATOM 652 C C . LYS A 1 84 ? -5.673 -1.909 -14.393 1.00 53.88 84 LYS A C 1
ATOM 654 O O . LYS A 1 84 ? -4.903 -1.430 -13.562 1.00 53.88 84 LYS A O 1
ATOM 659 N N . LYS A 1 85 ? -5.297 -2.821 -15.292 1.00 57.75 85 LYS A N 1
ATOM 660 C CA . LYS A 1 85 ? -3.884 -3.068 -15.573 1.00 57.75 85 LYS A CA 1
ATOM 661 C C . LYS A 1 85 ? -3.300 -1.772 -16.148 1.00 57.75 85 LYS A C 1
ATOM 663 O O . LYS A 1 85 ? -3.963 -1.178 -17.000 1.00 57.75 85 LYS A O 1
ATOM 668 N N . PRO A 1 86 ? -2.113 -1.330 -15.704 1.00 59.50 86 PRO A N 1
ATOM 669 C CA . PRO A 1 86 ? -1.449 -0.209 -16.350 1.00 59.50 86 PRO A CA 1
ATOM 670 C C . PRO A 1 86 ? -1.319 -0.509 -17.841 1.00 59.50 86 PRO A C 1
ATOM 672 O O . PRO A 1 86 ? -0.875 -1.600 -18.209 1.00 59.50 86 PRO A O 1
ATOM 675 N N . HIS A 1 87 ? -1.726 0.435 -18.688 1.00 61.84 87 HIS A N 1
ATOM 676 C CA . HIS A 1 87 ? -1.523 0.294 -20.125 1.00 61.84 87 HIS A CA 1
ATOM 677 C C . HIS A 1 87 ? -0.020 0.185 -20.413 1.00 61.84 87 HIS A C 1
ATOM 679 O O . HIS A 1 87 ? 0.813 0.760 -19.697 1.00 61.84 87 HIS A O 1
ATOM 685 N N . ASP A 1 88 ? 0.342 -0.601 -21.425 1.00 57.66 88 ASP A N 1
ATOM 686 C CA . ASP A 1 88 ? 1.727 -0.677 -21.867 1.00 57.66 88 ASP A CA 1
ATOM 687 C C . ASP A 1 88 ? 2.146 0.700 -22.371 1.00 57.66 88 ASP A C 1
ATOM 689 O O . ASP A 1 88 ? 1.558 1.252 -23.303 1.00 57.66 88 ASP A O 1
ATOM 693 N N . ILE A 1 89 ? 3.150 1.277 -21.713 1.00 56.03 89 ILE A N 1
ATOM 694 C CA . ILE A 1 89 ? 3.830 2.453 -22.231 1.00 56.03 89 ILE A CA 1
ATOM 695 C C . ILE A 1 89 ? 4.691 1.911 -23.368 1.00 56.03 89 ILE A C 1
ATOM 697 O O . ILE A 1 89 ? 5.802 1.442 -23.137 1.00 56.03 89 ILE A O 1
ATOM 701 N N . LEU A 1 90 ? 4.149 1.896 -24.587 1.00 50.25 90 LEU A N 1
ATOM 702 C CA . LEU A 1 90 ? 4.972 1.740 -25.778 1.00 50.25 90 LEU A CA 1
ATOM 703 C C . LEU A 1 90 ? 5.915 2.945 -25.796 1.00 50.25 90 LEU A C 1
ATOM 705 O O . LEU A 1 90 ? 5.507 4.064 -26.101 1.00 50.25 90 LEU A O 1
ATOM 709 N N . THR A 1 91 ? 7.155 2.725 -25.372 1.00 48.69 91 THR A N 1
ATOM 710 C CA . THR A 1 91 ? 8.250 3.672 -25.562 1.00 48.69 91 THR A CA 1
ATOM 711 C C . THR A 1 91 ? 8.403 3.918 -27.060 1.00 48.69 91 THR A C 1
ATOM 713 O O . THR A 1 91 ? 8.704 2.978 -27.799 1.00 48.69 91 THR A O 1
ATOM 716 N N . LEU A 1 92 ? 8.130 5.157 -27.479 1.00 37.91 92 LEU A N 1
ATOM 717 C CA . LEU A 1 92 ? 8.575 5.723 -28.755 1.00 37.91 92 LEU A CA 1
ATOM 718 C C . LEU A 1 92 ? 10.104 5.787 -28.804 1.00 37.91 92 LEU A C 1
ATOM 720 O O . LEU A 1 92 ? 10.703 6.078 -27.741 1.00 37.91 92 LEU A O 1
#

Secondary structure (DSSP, 8-state):
-EEEEETTEEEEEEE-----HHHHHHHHHHHHTTS-SEEEEEE-GGG--HHHHHHHHHT-EETTEESEEEEEHHHHHSS-----PPPP----

Sequence (92 aa):
MFKYQDKMRNGLVQVTTGVDKNHLKAFCSEIGKGTGELGVYITFKDKVTSGMIQEAKSYGQLGDVDKIQILTVEELVDQNKTFKKPHDILTL

pLDDT: mean 80.58, std 14.07, range [37.91, 93.62]

Foldseek 3Di:
DDWDDDPPFIEEEAEDADLDPVVLVVQLVCCLVVVGQAYEYEYAPVSDDPVSVVSQCVSDDDAPHRRYHYYYPCNVVVDDDDDDDRDDPPDD